Protein AF-A0AAW3NHK0-F1 (afdb_monomer_lite)

InterPro domains:
  IPR030392 Intramolecular chaperone auto-processing domain [PF13884] (50-101)
  IPR030392 Intramolecular chaperone auto-processing domain [PS51688] (50-139)

Secondary structure (DSSP, 8-state):
--S--EEEEE-TTSSSEEEEEE-TTS-EEEEETTT---EE---S--PPP--GGG--S------HHHHHTT---EEEE-TTT--EEEE--HHHHHHH-GGGEEE-STT--EEE-GGGGHHHHHHHHHHHHHHHHHHHHHHH-

Foldseek 3Di:
DPQWDKDKDADPVRPWMWIWTQHPVRFTWIDGPVVVDTDGDDDPDDDDDDDPVPDDPDDQPQCLQVLVVQWDWDWDQDPVHRDIDIDTDLVSCCVRPVVQWDQDDPVRDIDGNPVVNVRSVVNSVVVVVVVVVVVVVVVVD

Sequence (141 aa):
MATDARIGLASYNFTAAVQMRCSLNMQLDVVDVAAGLWAKVAASAFNVTSDRAFKNDIRPLSDGLDKVLKLAGVYYSDANTGKASIGVIAQDVQDVFPEVVNVIDAEGHLAVDYSKLVGPLIESIKSLAVRVSELEANIAA

Structure (mmCIF, N/CA/C/O backbone):
data_AF-A0AAW3NHK0-F1
#
_entry.id   AF-A0AAW3NHK0-F1
#
loop_
_atom_site.group_PDB
_atom_site.id
_atom_site.type_symbol
_atom_site.label_atom_id
_atom_site.label_alt_id
_atom_site.label_comp_id
_atom_site.label_asym_id
_atom_site.label_entity_id
_atom_site.label_seq_id
_atom_site.pdbx_PDB_ins_code
_atom_site.Cartn_x
_atom_site.Cartn_y
_atom_site.Cartn_z
_atom_site.occupancy
_atom_site.B_iso_or_equiv
_atom_site.auth_seq_id
_atom_site.auth_comp_id
_atom_site.auth_asym_id
_atom_site.auth_atom_id
_atom_site.pdbx_PDB_model_num
ATOM 1 N N . MET A 1 1 ? 15.466 -5.270 -30.283 1.00 45.16 1 MET A N 1
ATOM 2 C CA . MET A 1 1 ? 15.079 -4.023 -29.584 1.00 45.16 1 MET A CA 1
ATOM 3 C C . MET A 1 1 ? 16.128 -3.745 -28.525 1.00 45.16 1 MET A C 1
ATOM 5 O O . MET A 1 1 ? 16.607 -4.704 -27.936 1.00 45.16 1 MET A O 1
ATOM 9 N N . ALA A 1 2 ? 16.547 -2.492 -28.337 1.00 43.31 2 ALA A N 1
ATOM 10 C CA . ALA A 1 2 ? 17.503 -2.156 -27.283 1.00 43.31 2 ALA A CA 1
ATOM 11 C C . ALA A 1 2 ? 16.857 -2.444 -25.919 1.00 43.31 2 ALA A C 1
ATOM 13 O O . ALA A 1 2 ? 15.844 -1.844 -25.582 1.00 43.31 2 ALA A O 1
ATOM 14 N N . THR A 1 3 ? 17.409 -3.396 -25.170 1.00 57.53 3 THR A N 1
ATOM 15 C CA . THR A 1 3 ? 16.877 -3.863 -23.877 1.00 57.53 3 THR A CA 1
ATOM 16 C C . THR A 1 3 ? 17.344 -3.014 -22.691 1.00 57.53 3 THR A C 1
ATOM 18 O O . THR A 1 3 ? 17.137 -3.403 -21.548 1.00 57.53 3 THR A O 1
ATOM 21 N N . ASP A 1 4 ? 18.035 -1.897 -22.943 1.00 61.25 4 ASP A N 1
ATOM 22 C CA . ASP A 1 4 ? 18.708 -1.111 -21.907 1.00 61.25 4 ASP A CA 1
ATOM 23 C C . ASP A 1 4 ? 18.888 0.348 -22.362 1.00 61.25 4 ASP A C 1
ATOM 25 O O . ASP A 1 4 ? 19.894 0.719 -22.971 1.00 61.25 4 ASP A O 1
ATOM 29 N N . ALA A 1 5 ? 17.862 1.168 -22.124 1.00 67.00 5 ALA A N 1
ATOM 30 C CA . ALA A 1 5 ? 17.934 2.615 -22.298 1.00 67.00 5 ALA A CA 1
ATOM 31 C C . ALA A 1 5 ? 18.373 3.261 -20.976 1.00 67.00 5 ALA A C 1
ATOM 33 O O . ALA A 1 5 ? 17.764 3.025 -19.930 1.00 67.00 5 ALA A O 1
ATOM 34 N N . ARG A 1 6 ? 19.426 4.083 -21.024 1.00 72.31 6 ARG A N 1
ATOM 35 C CA . ARG A 1 6 ? 20.029 4.716 -19.843 1.00 72.31 6 ARG A CA 1
ATOM 36 C C . ARG A 1 6 ? 20.110 6.224 -20.015 1.00 72.31 6 ARG A C 1
ATOM 38 O O . ARG A 1 6 ? 20.437 6.707 -21.097 1.00 72.31 6 ARG A O 1
ATOM 45 N N . ILE A 1 7 ? 19.883 6.954 -18.928 1.00 76.44 7 ILE A N 1
ATOM 46 C CA . ILE A 1 7 ? 20.177 8.388 -18.828 1.00 76.44 7 ILE A CA 1
ATOM 47 C C . ILE A 1 7 ? 21.291 8.549 -17.793 1.00 76.44 7 ILE A C 1
ATOM 49 O O . ILE A 1 7 ? 21.185 8.031 -16.681 1.00 76.44 7 ILE A O 1
ATOM 53 N N . GLY A 1 8 ? 22.377 9.224 -18.176 1.00 73.25 8 GLY A N 1
ATOM 54 C CA . GLY A 1 8 ? 23.535 9.470 -17.320 1.00 73.25 8 GLY A CA 1
ATOM 55 C C . GLY A 1 8 ? 23.776 10.962 -17.125 1.00 73.25 8 GLY A C 1
ATOM 56 O O . GLY A 1 8 ? 23.777 11.718 -18.094 1.00 73.25 8 GLY A O 1
ATOM 57 N N . LEU A 1 9 ? 24.007 11.371 -15.880 1.00 74.12 9 LEU A N 1
ATOM 58 C CA . LEU A 1 9 ? 24.437 12.718 -15.516 1.00 74.12 9 LEU A CA 1
ATOM 59 C C . LEU A 1 9 ? 25.808 12.602 -14.853 1.00 74.12 9 LEU A C 1
ATOM 61 O O . LEU A 1 9 ? 25.944 11.889 -13.861 1.00 74.12 9 LEU A O 1
ATOM 65 N N . ALA A 1 10 ? 26.819 13.274 -15.402 1.00 76.19 10 ALA A N 1
ATOM 66 C CA . ALA A 1 10 ? 28.175 13.291 -14.858 1.00 76.19 10 ALA A CA 1
ATOM 67 C C . ALA A 1 10 ? 28.551 14.701 -14.392 1.00 76.19 10 AL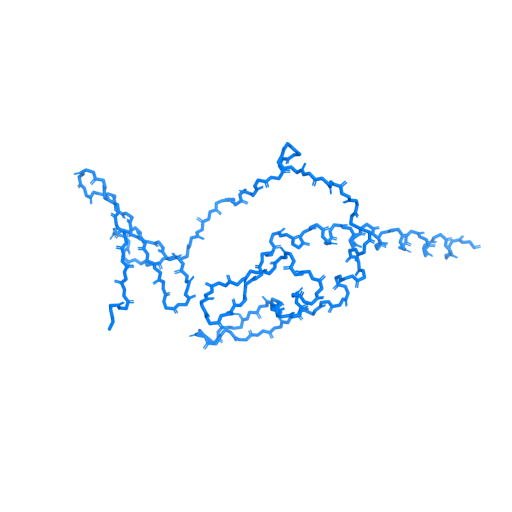A A C 1
ATOM 69 O O . ALA A 1 10 ? 28.181 15.693 -15.023 1.00 76.19 10 ALA A O 1
ATOM 70 N N . SER A 1 11 ? 29.308 14.790 -13.299 1.00 73.00 11 SER A N 1
ATOM 71 C CA . SER A 1 11 ? 29.977 16.020 -12.893 1.00 73.00 11 SER A CA 1
ATOM 72 C C . SER A 1 11 ? 30.971 16.455 -13.971 1.00 73.00 11 SER A C 1
ATOM 74 O O . SER A 1 11 ? 31.484 15.636 -14.733 1.00 73.00 11 SER A O 1
ATOM 76 N N . TYR A 1 12 ? 31.283 17.751 -14.011 1.00 63.09 12 TYR A N 1
ATOM 77 C CA . TYR A 1 12 ? 32.196 18.355 -14.992 1.00 63.09 12 TYR A CA 1
ATOM 78 C C . TYR A 1 12 ? 33.562 17.640 -15.112 1.00 63.09 12 TYR A C 1
ATOM 80 O O . TYR A 1 12 ? 34.178 17.638 -16.172 1.00 63.09 12 TYR A O 1
ATOM 88 N N . ASN A 1 13 ? 34.026 17.009 -14.033 1.00 71.88 13 ASN A N 1
ATOM 89 C CA . ASN A 1 13 ? 35.285 16.266 -13.937 1.00 71.88 13 ASN A CA 1
ATOM 90 C C . ASN A 1 13 ? 35.109 14.731 -13.921 1.00 71.88 13 ASN A C 1
ATOM 92 O O . ASN A 1 13 ? 36.063 14.025 -13.610 1.00 71.88 13 ASN A O 1
ATOM 96 N N . PHE A 1 14 ? 33.908 14.219 -14.214 1.00 65.62 14 PHE A N 1
ATOM 97 C CA . PHE A 1 14 ? 33.566 12.789 -14.251 1.00 65.62 14 PHE A CA 1
ATOM 98 C C . PHE A 1 14 ? 33.781 12.015 -12.935 1.00 65.62 14 PHE A C 1
ATOM 100 O O . PHE A 1 14 ? 33.765 10.787 -12.938 1.00 65.62 14 PHE A O 1
ATOM 107 N N . THR A 1 15 ? 33.960 12.701 -11.800 1.00 61.50 15 THR A N 1
ATOM 108 C CA . THR A 1 15 ? 34.177 12.054 -10.493 1.00 61.50 15 THR A CA 1
ATOM 109 C C . THR A 1 15 ? 32.889 11.663 -9.777 1.00 61.50 15 THR A C 1
ATOM 111 O O . THR A 1 15 ? 32.940 10.865 -8.851 1.00 61.50 15 THR A O 1
ATOM 114 N N . ALA A 1 16 ? 31.747 12.229 -10.170 1.00 60.66 16 ALA A N 1
ATOM 115 C CA . ALA A 1 16 ? 30.434 11.818 -9.690 1.00 60.66 16 ALA A CA 1
ATOM 116 C C . ALA A 1 16 ? 29.527 11.634 -10.900 1.00 60.66 16 ALA A C 1
ATOM 118 O O . ALA A 1 16 ? 29.240 12.598 -11.609 1.00 60.66 16 ALA A O 1
ATOM 119 N N . ALA A 1 17 ? 29.097 10.405 -11.162 1.00 70.19 17 ALA A N 1
ATOM 120 C CA . ALA A 1 17 ? 28.139 10.144 -12.219 1.00 70.19 17 ALA A CA 1
ATOM 121 C C . ALA A 1 17 ? 27.010 9.269 -11.690 1.00 70.19 17 ALA A C 1
ATOM 123 O O . ALA A 1 17 ? 27.241 8.243 -11.054 1.00 70.19 17 ALA A O 1
ATOM 124 N N . VAL A 1 18 ? 25.785 9.704 -11.962 1.00 75.62 18 VAL A N 1
ATOM 125 C CA . VAL A 1 18 ? 24.568 8.958 -11.666 1.00 75.62 18 VAL A CA 1
ATOM 126 C C . VAL A 1 18 ? 24.039 8.439 -12.987 1.00 75.62 18 VAL A C 1
ATOM 128 O O . VAL A 1 18 ? 23.816 9.218 -13.917 1.00 75.62 18 VAL A O 1
ATOM 131 N N . GLN A 1 19 ? 23.837 7.129 -13.080 1.00 76.06 19 GLN A N 1
ATOM 132 C CA . GLN A 1 19 ? 23.057 6.551 -14.167 1.00 76.06 19 GLN A CA 1
ATOM 133 C C . GLN A 1 19 ? 21.727 6.049 -13.625 1.00 76.06 19 GLN A C 1
ATOM 135 O O . GLN A 1 19 ? 21.643 5.513 -12.520 1.00 76.06 19 GLN A O 1
ATOM 140 N N . MET A 1 20 ? 20.694 6.231 -14.435 1.00 80.12 20 MET A N 1
ATOM 141 C CA . MET A 1 20 ? 19.355 5.718 -14.198 1.00 80.12 20 MET A CA 1
ATOM 142 C C . MET A 1 20 ? 18.988 4.788 -15.347 1.00 80.12 20 MET A C 1
ATOM 144 O O . MET A 1 20 ? 19.243 5.110 -16.515 1.00 80.12 20 MET A O 1
ATOM 148 N N . ARG A 1 21 ? 18.383 3.647 -15.020 1.00 75.25 21 ARG A N 1
ATOM 149 C CA . ARG A 1 21 ? 17.811 2.729 -16.010 1.00 75.25 21 ARG A CA 1
ATOM 150 C C . ARG A 1 21 ? 16.444 2.240 -15.556 1.00 75.25 21 ARG A C 1
ATOM 152 O O . ARG A 1 21 ? 16.187 2.124 -14.358 1.00 75.25 21 ARG A O 1
ATOM 159 N N . CYS A 1 22 ? 15.610 1.887 -16.525 1.00 70.81 22 CYS A N 1
ATOM 160 C CA . CYS A 1 22 ? 14.443 1.053 -16.281 1.00 70.81 22 CYS A CA 1
ATOM 161 C C . CYS A 1 22 ? 14.872 -0.414 -16.401 1.00 70.81 22 CYS A C 1
ATOM 163 O O . CYS A 1 22 ? 15.354 -0.842 -17.450 1.00 70.81 22 CYS A O 1
ATOM 165 N N . SER A 1 23 ? 14.765 -1.163 -15.308 1.00 69.44 23 SER A N 1
ATOM 166 C CA . SER A 1 23 ? 15.042 -2.599 -15.276 1.00 69.44 23 SER A CA 1
ATOM 167 C C . SER A 1 23 ? 13.927 -3.392 -15.967 1.00 69.44 23 SER A C 1
ATOM 169 O O . SER A 1 23 ? 12.805 -2.906 -16.107 1.00 69.44 23 SER A O 1
ATOM 171 N N . LEU A 1 24 ? 14.204 -4.651 -16.325 1.00 65.25 24 LEU A N 1
ATOM 172 C CA . LEU A 1 24 ? 13.250 -5.582 -16.956 1.00 65.25 24 LEU A CA 1
ATOM 173 C C . LEU A 1 24 ? 11.940 -5.764 -16.162 1.00 65.25 24 LEU A C 1
ATOM 175 O O . LEU A 1 24 ? 10.941 -6.187 -16.727 1.00 65.25 24 LEU A O 1
ATOM 179 N N . ASN A 1 25 ? 11.933 -5.398 -14.877 1.00 66.06 25 ASN A N 1
ATOM 180 C CA . ASN A 1 25 ? 10.781 -5.500 -13.978 1.00 66.06 25 ASN A CA 1
ATOM 181 C C . ASN A 1 25 ? 10.118 -4.140 -13.686 1.00 66.06 25 ASN A C 1
ATOM 183 O O . ASN A 1 25 ? 9.563 -3.961 -12.604 1.00 66.06 25 ASN A O 1
ATOM 187 N N . MET A 1 26 ? 10.244 -3.157 -14.587 1.00 67.12 26 MET A N 1
ATOM 188 C CA . MET A 1 26 ? 9.700 -1.796 -14.413 1.00 67.12 26 MET A CA 1
ATOM 189 C C . MET A 1 26 ? 10.236 -1.063 -13.167 1.00 67.12 26 MET A C 1
ATOM 191 O O . MET A 1 26 ? 9.599 -0.159 -12.630 1.00 67.12 26 MET A O 1
ATOM 195 N N . GLN A 1 27 ? 11.416 -1.452 -12.678 1.00 70.31 27 GLN A N 1
ATOM 196 C CA . GLN A 1 27 ? 12.062 -0.809 -11.532 1.00 70.31 27 GLN A CA 1
ATOM 197 C C . GLN A 1 27 ? 13.013 0.283 -12.016 1.00 70.31 27 GLN A C 1
ATOM 199 O O . GLN A 1 27 ? 13.817 0.051 -12.921 1.00 70.31 27 GLN A O 1
ATOM 204 N N . LEU A 1 28 ? 12.935 1.460 -11.392 1.00 76.50 28 LEU A N 1
ATOM 205 C CA . LEU A 1 28 ? 13.961 2.486 -11.528 1.00 76.50 28 LEU A CA 1
ATOM 206 C C . LEU A 1 28 ? 15.149 2.095 -10.650 1.00 76.50 28 LEU A C 1
ATOM 208 O O . LEU A 1 28 ? 15.080 2.185 -9.421 1.00 76.50 28 LEU A O 1
ATOM 212 N N . ASP A 1 29 ? 16.230 1.681 -11.299 1.00 75.00 29 ASP A N 1
ATOM 213 C CA . ASP A 1 29 ? 17.503 1.469 -10.631 1.00 75.00 29 ASP A CA 1
ATOM 214 C C . ASP A 1 29 ? 18.367 2.722 -10.783 1.00 75.00 29 ASP A C 1
ATOM 216 O O . ASP A 1 29 ? 18.424 3.335 -11.856 1.00 75.00 29 ASP A O 1
ATOM 220 N N . VAL A 1 30 ? 19.099 3.057 -9.724 1.00 76.56 30 VAL A N 1
ATOM 221 C CA . VAL A 1 30 ? 20.122 4.104 -9.741 1.00 76.56 30 VAL A CA 1
ATOM 222 C C . VAL A 1 30 ? 21.469 3.466 -9.431 1.00 76.56 30 VAL A C 1
ATOM 224 O O . VAL A 1 30 ? 21.570 2.599 -8.562 1.00 76.56 30 VAL A O 1
ATOM 227 N N . VAL A 1 31 ? 22.508 3.874 -10.153 1.00 75.56 31 V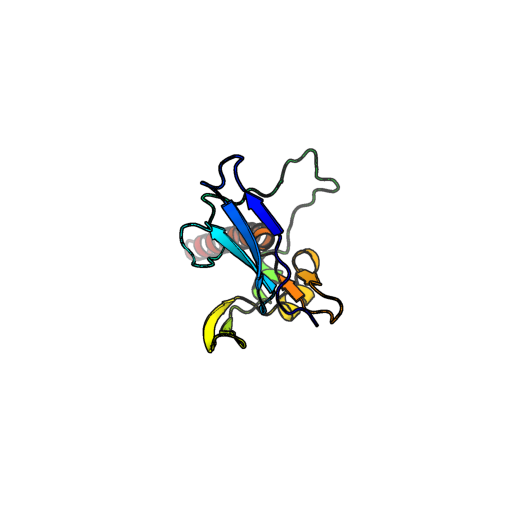AL A N 1
ATOM 228 C CA . VAL A 1 31 ? 23.891 3.486 -9.865 1.00 75.56 31 VAL A CA 1
ATOM 229 C C . VAL A 1 31 ? 24.753 4.732 -9.741 1.00 75.56 31 VAL A C 1
ATOM 231 O O . VAL A 1 31 ? 24.702 5.627 -10.590 1.00 75.56 31 VAL A O 1
ATOM 234 N N . ASP A 1 32 ? 25.555 4.769 -8.679 1.00 70.62 32 ASP A N 1
ATOM 235 C CA . ASP A 1 32 ? 26.775 5.564 -8.667 1.00 70.62 32 ASP A CA 1
ATOM 236 C C . ASP A 1 32 ? 27.789 4.835 -9.550 1.00 70.62 32 ASP A C 1
ATOM 238 O O . ASP A 1 32 ? 28.157 3.689 -9.275 1.00 70.62 32 ASP A O 1
ATOM 242 N N . VAL A 1 33 ? 28.216 5.477 -10.636 1.00 63.78 33 VAL A N 1
ATOM 243 C CA . VAL A 1 33 ? 29.136 4.891 -11.620 1.00 63.78 33 VAL A CA 1
ATOM 244 C C . VAL A 1 33 ? 30.442 4.414 -10.971 1.00 63.78 33 VAL A C 1
ATOM 246 O O . VAL A 1 33 ? 31.032 3.457 -11.468 1.00 63.78 33 VAL A O 1
ATOM 249 N N . ALA A 1 34 ? 30.862 4.993 -9.839 1.00 64.81 34 ALA A N 1
ATOM 250 C CA . ALA A 1 34 ? 32.024 4.517 -9.087 1.00 64.81 34 ALA A CA 1
ATOM 251 C C . ALA A 1 34 ? 31.776 3.181 -8.355 1.00 64.81 34 ALA A C 1
ATOM 253 O O . ALA A 1 34 ? 32.708 2.401 -8.165 1.00 64.81 34 ALA A O 1
ATOM 254 N N . ALA A 1 35 ? 30.531 2.898 -7.958 1.00 65.88 35 ALA A N 1
ATOM 255 C CA . ALA A 1 35 ? 30.152 1.700 -7.208 1.00 65.88 35 ALA A CA 1
ATOM 256 C C . ALA A 1 35 ? 29.841 0.487 -8.104 1.00 65.88 35 ALA A C 1
ATOM 258 O O . ALA A 1 35 ? 29.882 -0.648 -7.633 1.00 65.88 35 ALA A O 1
ATOM 259 N N . GLY A 1 36 ? 29.503 0.705 -9.381 1.00 66.19 36 GLY A N 1
ATOM 260 C CA . GLY A 1 36 ? 29.286 -0.363 -10.368 1.00 66.19 36 GLY A CA 1
ATOM 261 C C . GLY A 1 36 ? 28.099 -1.302 -10.091 1.00 66.19 36 GLY A C 1
ATOM 262 O O . GLY A 1 36 ? 27.923 -2.286 -10.810 1.00 66.19 36 GLY A O 1
ATOM 263 N N . LEU A 1 37 ? 27.274 -1.012 -9.078 1.00 72.38 37 LEU A N 1
ATOM 264 C CA . LEU A 1 37 ? 26.131 -1.825 -8.661 1.00 72.38 37 LEU A CA 1
ATOM 265 C C . LEU A 1 37 ? 24.840 -1.002 -8.694 1.00 72.38 37 LEU A C 1
ATOM 267 O O . LEU A 1 37 ? 24.708 0.006 -8.004 1.00 72.38 37 LEU A O 1
ATOM 271 N N . TRP A 1 38 ? 23.877 -1.464 -9.487 1.00 73.12 38 TRP A N 1
ATOM 272 C CA . TRP A 1 38 ? 22.528 -0.906 -9.542 1.00 73.12 38 TRP A CA 1
ATOM 273 C C . TRP A 1 38 ? 21.765 -1.220 -8.256 1.00 73.12 38 TRP A C 1
ATOM 275 O O . TRP A 1 38 ? 21.728 -2.374 -7.824 1.00 73.12 38 TRP A O 1
ATOM 285 N N . ALA A 1 39 ? 21.137 -0.205 -7.669 1.00 71.62 39 ALA A N 1
ATOM 286 C CA . ALA A 1 39 ? 20.342 -0.340 -6.458 1.00 71.62 39 ALA A CA 1
ATOM 287 C C . ALA A 1 39 ? 18.954 0.285 -6.627 1.00 71.62 39 ALA A C 1
ATOM 289 O O . ALA A 1 39 ? 18.756 1.228 -7.398 1.00 71.62 39 ALA A O 1
ATOM 290 N N . LYS A 1 40 ? 17.996 -0.232 -5.849 1.00 76.44 40 LYS A N 1
ATOM 291 C CA . LYS A 1 40 ? 16.680 0.393 -5.696 1.00 76.44 40 LYS A CA 1
ATOM 292 C C . LYS A 1 40 ? 16.846 1.771 -5.061 1.00 76.44 40 LYS A C 1
ATOM 294 O O . LYS A 1 40 ? 17.694 1.955 -4.188 1.00 76.44 40 LYS A O 1
ATOM 299 N N . VAL A 1 41 ? 15.995 2.715 -5.452 1.00 80.12 41 VAL A N 1
ATOM 300 C CA . VAL A 1 41 ? 15.960 4.043 -4.832 1.00 80.12 41 VAL A CA 1
ATOM 301 C C . VAL A 1 41 ? 15.580 3.908 -3.357 1.00 80.12 41 VAL A C 1
ATOM 303 O O . VAL A 1 41 ? 14.474 3.483 -3.027 1.00 80.12 41 VAL A O 1
ATOM 306 N N . ALA A 1 42 ? 16.498 4.291 -2.475 1.00 75.81 42 ALA A N 1
ATOM 307 C CA . ALA A 1 42 ? 16.241 4.468 -1.055 1.00 75.81 42 ALA A CA 1
ATOM 308 C C . ALA A 1 42 ? 16.292 5.965 -0.735 1.00 75.81 42 ALA A C 1
ATOM 310 O O . ALA A 1 42 ? 17.245 6.651 -1.101 1.00 75.81 42 ALA A O 1
ATOM 311 N N . ALA A 1 43 ? 15.267 6.468 -0.057 1.00 79.25 43 ALA A N 1
ATOM 312 C CA . ALA A 1 43 ? 15.194 7.847 0.408 1.00 79.25 43 ALA A CA 1
ATOM 313 C C . ALA A 1 43 ? 14.861 7.854 1.901 1.00 79.25 43 ALA A C 1
ATOM 315 O O . ALA A 1 43 ? 14.199 6.943 2.396 1.00 79.25 43 ALA A O 1
ATOM 316 N N . SER A 1 44 ? 15.295 8.891 2.619 1.00 83.88 44 SER A N 1
ATOM 317 C CA . SER A 1 44 ? 14.930 9.073 4.029 1.00 83.88 44 SER A CA 1
ATOM 318 C C . SER A 1 44 ? 13.431 9.332 4.217 1.00 83.88 44 SER A C 1
ATOM 320 O O . SER A 1 44 ? 12.883 8.985 5.259 1.00 83.88 44 SER A O 1
ATOM 322 N N . ALA A 1 45 ? 12.769 9.919 3.215 1.00 82.31 45 ALA A N 1
ATOM 323 C CA . ALA A 1 45 ? 11.325 10.116 3.177 1.00 82.31 45 ALA A CA 1
ATOM 324 C C . ALA A 1 45 ? 10.814 10.305 1.739 1.00 82.31 45 ALA A C 1
ATOM 326 O O . ALA A 1 45 ? 11.507 10.879 0.897 1.00 82.31 45 ALA A O 1
ATOM 327 N N . PHE A 1 46 ? 9.566 9.897 1.497 1.00 87.19 46 PHE A N 1
ATOM 328 C CA . PHE A 1 46 ? 8.783 10.259 0.313 1.00 87.19 46 PHE A CA 1
ATOM 329 C C . PHE A 1 46 ? 7.598 11.122 0.759 1.00 87.19 46 PHE A C 1
ATOM 331 O O . PHE A 1 46 ? 6.650 10.617 1.355 1.00 87.19 46 PHE A O 1
ATOM 338 N N . ASN A 1 47 ? 7.660 12.429 0.500 1.00 89.81 47 ASN A N 1
ATOM 339 C CA . ASN A 1 47 ? 6.582 13.355 0.846 1.00 89.81 47 ASN A CA 1
ATOM 340 C C . ASN A 1 47 ? 5.622 13.508 -0.336 1.00 89.81 47 ASN A C 1
ATOM 342 O O . ASN A 1 47 ? 6.031 13.946 -1.410 1.00 89.81 47 ASN A O 1
ATOM 346 N N . VAL A 1 48 ? 4.347 13.178 -0.123 1.00 90.75 48 VAL A N 1
ATOM 347 C CA . VAL A 1 48 ? 3.274 13.355 -1.113 1.00 90.75 48 VAL A CA 1
ATOM 348 C C . VAL A 1 48 ? 2.462 14.600 -0.755 1.00 90.75 48 VAL A C 1
ATOM 350 O O . VAL A 1 48 ? 2.024 14.761 0.386 1.00 90.75 48 VAL A O 1
ATOM 353 N N . THR A 1 49 ? 2.257 15.498 -1.720 1.00 92.69 49 THR A N 1
ATOM 354 C CA . THR A 1 49 ? 1.515 16.750 -1.521 1.00 92.69 49 THR A CA 1
ATOM 355 C C . THR A 1 49 ? 0.082 16.482 -1.044 1.00 92.69 49 THR A C 1
ATOM 357 O O . THR A 1 49 ? -0.678 15.778 -1.701 1.00 92.69 49 THR A O 1
ATOM 360 N N . SER A 1 50 ? -0.300 17.063 0.099 1.00 93.56 50 SER A N 1
ATOM 361 C CA . SER A 1 50 ? -1.603 16.833 0.758 1.00 93.56 50 SER A CA 1
ATOM 362 C C . SER A 1 50 ? -2.233 18.122 1.321 1.00 93.56 50 SER A C 1
ATOM 364 O O . SER A 1 50 ? -3.156 18.067 2.140 1.00 93.56 50 SER A O 1
ATOM 366 N N . ASP A 1 51 ? -1.753 19.290 0.887 1.00 97.12 51 ASP A N 1
ATOM 367 C CA . ASP A 1 51 ? -2.248 20.592 1.347 1.00 97.12 51 ASP A CA 1
ATOM 368 C C . ASP A 1 51 ? -3.743 20.779 1.027 1.00 97.12 51 ASP A C 1
ATOM 370 O O . ASP A 1 51 ? -4.232 20.347 -0.021 1.00 97.12 51 ASP A O 1
ATOM 374 N N . ARG A 1 52 ? -4.475 21.443 1.929 1.00 96.56 52 ARG A N 1
ATOM 375 C CA . ARG A 1 52 ? -5.891 21.780 1.743 1.00 96.56 52 ARG A CA 1
ATOM 376 C C . ARG A 1 52 ? -6.102 22.659 0.509 1.00 96.56 52 ARG A C 1
ATOM 378 O O . ARG A 1 52 ? -7.113 22.487 -0.159 1.00 96.56 52 ARG A O 1
ATOM 385 N N . ALA A 1 53 ? -5.167 23.555 0.191 1.00 97.06 53 ALA A N 1
ATOM 386 C CA . ALA A 1 53 ? -5.272 24.451 -0.961 1.00 97.06 53 ALA A CA 1
ATOM 387 C C . ALA A 1 53 ? -5.337 23.708 -2.309 1.00 97.06 53 ALA A C 1
ATOM 389 O O . ALA A 1 53 ? -5.845 24.251 -3.286 1.00 97.06 53 ALA A O 1
ATOM 390 N N . PHE A 1 54 ? -4.860 22.460 -2.360 1.00 95.81 54 PHE A N 1
ATOM 391 C CA . PHE A 1 54 ? -4.881 21.618 -3.559 1.00 95.81 54 PHE A CA 1
ATOM 392 C C . PHE A 1 54 ? -6.025 20.594 -3.558 1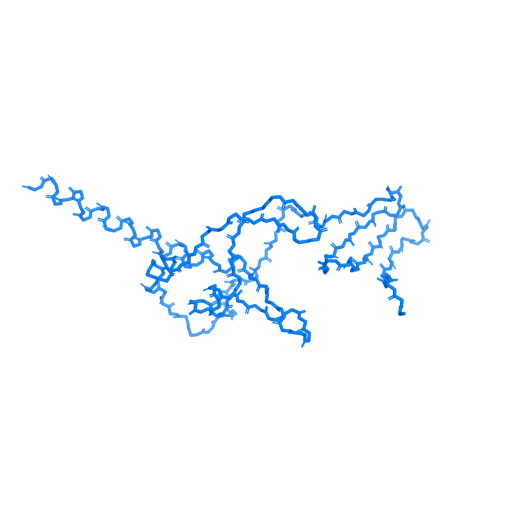.00 95.81 54 PHE A C 1
ATOM 394 O O . PHE A 1 54 ? -6.020 19.665 -4.365 1.00 95.81 54 PHE A O 1
ATOM 401 N N . LYS A 1 55 ? -7.000 20.731 -2.650 1.00 95.88 55 LYS A N 1
ATOM 402 C CA . LYS A 1 55 ? -8.132 19.810 -2.506 1.00 95.88 55 LYS A CA 1
ATOM 403 C C . LYS A 1 55 ? -9.450 20.556 -2.666 1.00 95.88 55 LYS A C 1
ATOM 405 O O . LYS A 1 55 ? -9.695 21.553 -1.997 1.00 95.88 55 LYS A O 1
ATOM 410 N N . ASN A 1 56 ? -10.320 20.012 -3.506 1.00 96.44 56 ASN A N 1
ATOM 411 C CA . ASN A 1 56 ? -11.700 20.457 -3.671 1.00 96.44 56 ASN A CA 1
ATOM 412 C C . ASN A 1 56 ? -12.645 19.315 -3.282 1.00 96.44 56 ASN A C 1
ATOM 414 O O . ASN A 1 56 ? -12.227 18.160 -3.269 1.00 96.44 56 ASN A O 1
ATOM 418 N N . ASP A 1 57 ? -13.900 19.645 -2.964 1.00 95.94 57 ASP A N 1
ATOM 419 C CA . ASP A 1 57 ? -14.946 18.664 -2.624 1.00 95.94 57 ASP A CA 1
ATOM 420 C C . ASP A 1 57 ? -14.556 17.705 -1.477 1.00 95.94 57 ASP A C 1
ATOM 422 O O . ASP A 1 57 ? -14.710 16.488 -1.552 1.00 95.94 57 ASP A O 1
ATOM 426 N N . ILE A 1 58 ? -14.003 18.261 -0.392 1.00 96.56 58 ILE A N 1
ATOM 427 C CA . ILE A 1 58 ? -13.561 17.478 0.769 1.00 96.56 58 ILE A CA 1
ATOM 428 C C . ILE A 1 58 ? -14.785 16.949 1.523 1.00 96.56 58 ILE A C 1
ATOM 430 O O . ILE A 1 58 ? -15.546 17.724 2.105 1.00 96.56 58 ILE A O 1
ATOM 434 N N . ARG A 1 59 ? -14.934 15.622 1.562 1.00 95.38 59 ARG A N 1
ATOM 435 C CA . ARG A 1 59 ? -16.009 14.919 2.274 1.00 95.38 59 ARG A CA 1
ATOM 436 C C . ARG A 1 59 ? -15.432 13.889 3.253 1.00 95.38 59 ARG A C 1
ATOM 438 O O . ARG A 1 59 ? -14.346 13.368 2.997 1.00 95.38 59 ARG A O 1
ATOM 445 N N . PRO A 1 60 ? -16.126 13.580 4.363 1.00 93.44 60 PRO A N 1
ATOM 446 C CA . PRO A 1 60 ? -15.722 12.499 5.258 1.00 93.44 60 PRO A CA 1
ATOM 447 C C . PRO A 1 60 ? -15.743 11.135 4.556 1.00 93.44 60 PRO A C 1
ATOM 449 O O . PRO A 1 60 ? -16.683 10.832 3.821 1.00 93.44 60 PRO A O 1
ATOM 452 N N . LEU A 1 61 ? -14.744 10.295 4.836 1.00 93.12 61 LEU A N 1
ATOM 453 C CA . LEU A 1 61 ? -14.711 8.897 4.407 1.00 93.12 61 LEU A CA 1
ATOM 454 C C . LEU A 1 61 ? -15.403 8.036 5.474 1.00 93.12 61 LEU A C 1
ATOM 456 O O . LEU A 1 61 ? -14.797 7.669 6.473 1.00 93.12 61 LEU A O 1
ATOM 460 N N . SER A 1 62 ? -16.696 7.777 5.294 1.00 89.69 62 SER A N 1
ATOM 461 C CA . SER A 1 62 ? -17.540 7.119 6.309 1.00 89.69 62 SER A CA 1
ATOM 462 C C . SER A 1 62 ? -17.563 5.591 6.214 1.00 89.69 62 SER A C 1
ATOM 464 O O . SER A 1 62 ? -17.916 4.926 7.181 1.00 89.69 62 SER A O 1
ATOM 466 N N . ASP A 1 63 ? -17.151 5.030 5.080 1.00 91.00 63 ASP A N 1
ATOM 467 C CA . ASP A 1 63 ? -17.209 3.603 4.748 1.00 91.00 63 ASP A CA 1
ATOM 468 C C . ASP A 1 63 ? -15.832 2.915 4.810 1.00 91.00 63 ASP A C 1
ATOM 470 O O . ASP A 1 63 ? -15.644 1.835 4.248 1.00 91.00 63 ASP A O 1
ATOM 474 N N . GLY A 1 64 ? -14.861 3.536 5.495 1.00 91.31 64 GLY A N 1
ATOM 475 C CA . GLY A 1 64 ? -13.478 3.060 5.572 1.00 91.31 64 GLY A CA 1
ATOM 476 C C . GLY A 1 64 ? -13.374 1.610 6.047 1.00 91.31 64 GLY A C 1
ATOM 477 O O . GLY A 1 64 ? -12.785 0.789 5.344 1.00 91.31 64 GLY A O 1
ATOM 478 N N . LEU A 1 65 ? -13.998 1.281 7.187 1.00 95.88 65 LEU A N 1
ATOM 479 C CA . LEU A 1 65 ? -13.964 -0.073 7.752 1.00 95.88 65 LEU A CA 1
ATOM 480 C C . LEU A 1 65 ? -14.616 -1.097 6.818 1.00 95.88 65 LEU A C 1
ATOM 482 O O . LEU A 1 65 ? -14.006 -2.116 6.504 1.00 95.88 65 LEU A O 1
ATOM 486 N N . ASP A 1 66 ? -15.829 -0.813 6.345 1.00 96.00 66 ASP A N 1
ATOM 487 C CA . ASP A 1 66 ? -16.604 -1.733 5.506 1.00 96.00 66 ASP A CA 1
ATOM 488 C C . ASP A 1 66 ? -15.899 -2.048 4.187 1.00 96.00 66 ASP A C 1
ATOM 490 O O . ASP A 1 66 ? -15.979 -3.169 3.684 1.00 96.00 66 ASP A O 1
ATOM 494 N N . LYS A 1 67 ? -15.198 -1.066 3.618 1.00 95.25 67 LYS A N 1
ATOM 495 C CA . LYS A 1 67 ? -14.384 -1.261 2.421 1.00 95.25 67 LYS A CA 1
ATOM 496 C C . LYS A 1 67 ? -13.098 -2.024 2.720 1.00 95.25 67 LYS A C 1
ATOM 498 O O . LYS A 1 67 ? -12.806 -2.990 2.023 1.00 95.25 67 LYS A O 1
ATOM 503 N N . VAL A 1 68 ? -12.352 -1.657 3.763 1.00 96.25 68 VAL A N 1
ATOM 504 C CA . VAL A 1 68 ? -11.107 -2.358 4.132 1.00 96.25 68 VAL A CA 1
ATOM 505 C C . VAL A 1 68 ? -11.367 -3.832 4.456 1.00 96.25 68 VAL A C 1
ATOM 507 O O . VAL A 1 68 ? -10.573 -4.679 4.061 1.00 96.25 68 VAL A O 1
ATOM 510 N N . LEU A 1 69 ? -12.499 -4.164 5.083 1.00 96.94 69 LEU A N 1
ATOM 511 C CA . LEU A 1 69 ? -12.891 -5.550 5.372 1.00 96.94 69 LEU A CA 1
ATOM 512 C C . LEU A 1 69 ? -13.137 -6.413 4.122 1.00 96.94 69 LEU A C 1
ATOM 514 O O . LEU A 1 69 ? -13.163 -7.636 4.237 1.00 96.94 69 LEU A O 1
ATOM 518 N N . LYS A 1 70 ? -13.315 -5.809 2.940 1.00 96.81 70 LYS A N 1
ATOM 519 C CA . LYS A 1 70 ? -13.437 -6.534 1.663 1.00 96.81 70 LYS A CA 1
ATOM 520 C C . LYS A 1 70 ? -12.084 -6.871 1.039 1.00 96.81 70 LYS A C 1
ATOM 522 O O . LYS A 1 70 ? -12.041 -7.656 0.098 1.00 96.81 70 LYS A O 1
ATOM 527 N N . LEU A 1 71 ? -10.998 -6.275 1.529 1.00 96.69 71 LEU A N 1
ATOM 528 C CA . LEU A 1 71 ? -9.655 -6.511 1.013 1.00 96.69 71 LEU A CA 1
ATOM 529 C C . LEU A 1 71 ? -9.003 -7.710 1.704 1.00 96.69 71 LEU A C 1
ATOM 531 O O . LEU A 1 71 ? -9.165 -7.923 2.905 1.00 96.69 71 LEU A O 1
ATOM 535 N N . ALA A 1 72 ? -8.190 -8.447 0.949 1.00 95.69 72 ALA A N 1
ATOM 536 C CA . ALA A 1 72 ? -7.380 -9.539 1.467 1.00 95.69 72 ALA A CA 1
ATOM 537 C C . ALA A 1 72 ? -5.889 -9.180 1.425 1.00 95.69 72 ALA A C 1
ATOM 539 O O . ALA A 1 72 ? -5.337 -8.847 0.375 1.00 95.69 72 ALA A O 1
ATOM 540 N N . GLY A 1 73 ? -5.221 -9.295 2.574 1.00 96.56 73 GLY A N 1
ATOM 541 C CA . GLY A 1 73 ? -3.763 -9.372 2.614 1.00 96.56 73 GLY A CA 1
ATOM 542 C C . GLY A 1 73 ? -3.313 -10.756 2.152 1.00 96.56 73 GLY A C 1
ATOM 543 O O . GLY A 1 73 ? -3.792 -11.764 2.670 1.00 96.56 73 GLY A O 1
ATOM 544 N N . VAL A 1 74 ? -2.395 -10.811 1.189 1.00 97.81 74 VAL A N 1
ATOM 545 C CA . VAL A 1 74 ? -1.930 -12.061 0.577 1.00 97.81 74 VAL A CA 1
ATOM 546 C C . VAL A 1 74 ? -0.422 -12.232 0.726 1.00 97.81 74 VAL A C 1
ATOM 548 O O . VAL A 1 74 ? 0.345 -11.270 0.656 1.00 97.81 74 VAL A O 1
ATOM 551 N N . TYR A 1 75 ? 0.005 -13.483 0.889 1.00 97.88 75 TYR A N 1
ATOM 552 C CA . TYR A 1 75 ? 1.382 -13.897 0.635 1.00 97.88 75 TYR A CA 1
ATOM 553 C C . TYR A 1 75 ? 1.492 -14.326 -0.825 1.00 97.88 75 TYR A C 1
ATOM 555 O O . TYR A 1 75 ? 0.630 -15.051 -1.321 1.00 97.88 75 TYR A O 1
ATOM 563 N N . TYR A 1 76 ? 2.554 -13.919 -1.508 1.00 96.19 76 TYR A N 1
ATOM 564 C CA . TYR A 1 76 ? 2.809 -14.321 -2.888 1.00 96.19 76 TYR A CA 1
ATOM 565 C C . TYR A 1 76 ? 4.303 -14.516 -3.141 1.00 96.19 76 TYR A C 1
ATOM 567 O O . TYR A 1 76 ? 5.149 -14.107 -2.345 1.00 96.19 76 TYR A O 1
ATOM 575 N N . SER A 1 77 ? 4.629 -15.167 -4.254 1.00 96.62 77 SER A N 1
ATOM 576 C CA . SER A 1 77 ? 5.989 -15.238 -4.783 1.00 96.62 77 SER A CA 1
ATOM 577 C C . SER A 1 77 ? 6.069 -14.326 -6.000 1.00 96.62 77 SER A C 1
ATOM 579 O O . SER A 1 77 ? 5.236 -14.426 -6.901 1.00 96.62 77 SER A O 1
ATOM 581 N N . ASP A 1 78 ? 7.025 -13.401 -6.007 1.00 90.12 78 ASP A N 1
ATOM 582 C CA . ASP A 1 78 ? 7.246 -12.511 -7.144 1.00 90.12 78 ASP A CA 1
ATOM 583 C C . ASP A 1 78 ? 7.628 -13.336 -8.383 1.00 90.12 78 ASP A C 1
ATOM 585 O O . ASP A 1 78 ? 8.598 -14.093 -8.358 1.00 90.12 78 ASP A O 1
ATOM 589 N N . ALA A 1 79 ? 6.868 -13.193 -9.471 1.00 88.81 79 ALA A N 1
ATOM 590 C CA . ALA A 1 79 ? 7.010 -14.041 -10.656 1.00 88.81 79 ALA A CA 1
ATOM 591 C C . ALA A 1 79 ? 8.381 -13.914 -11.348 1.00 88.81 79 ALA A C 1
ATOM 593 O O . ALA A 1 79 ? 8.810 -14.842 -12.030 1.00 88.81 79 ALA A O 1
ATOM 594 N N . ASN A 1 80 ? 9.085 -12.793 -11.155 1.00 84.44 80 ASN A N 1
ATOM 595 C CA . ASN A 1 80 ? 10.375 -12.530 -11.792 1.00 84.44 80 ASN A CA 1
ATOM 596 C C . ASN A 1 80 ? 11.560 -12.973 -10.924 1.00 84.44 80 ASN A C 1
ATOM 598 O O . ASN A 1 80 ? 12.624 -13.307 -11.441 1.00 84.44 80 ASN A O 1
ATOM 602 N N . THR A 1 81 ? 11.410 -12.945 -9.600 1.00 87.75 81 THR A N 1
ATOM 603 C CA . THR A 1 81 ? 12.504 -13.179 -8.645 1.00 87.75 81 THR A CA 1
ATOM 604 C C . THR A 1 81 ? 12.316 -14.424 -7.782 1.00 87.75 81 THR A C 1
ATOM 606 O O . THR A 1 81 ? 13.257 -14.828 -7.099 1.00 87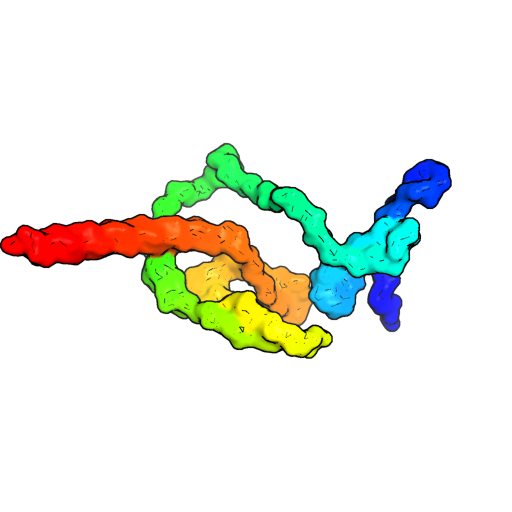.75 81 THR A O 1
ATOM 609 N N . GLY A 1 82 ? 11.120 -15.016 -7.766 1.00 92.44 82 GLY A N 1
ATOM 610 C CA . GLY A 1 82 ? 10.739 -16.149 -6.918 1.00 92.44 82 GLY A CA 1
ATOM 611 C C . GLY A 1 82 ? 10.674 -15.821 -5.422 1.00 92.44 82 GLY A C 1
ATOM 612 O O . GLY A 1 82 ? 10.427 -16.704 -4.596 1.00 92.44 82 GLY A O 1
ATOM 613 N N . LYS A 1 83 ? 10.910 -14.563 -5.034 1.00 93.50 83 LYS A N 1
ATOM 614 C CA . LYS A 1 83 ? 10.993 -14.165 -3.628 1.00 93.50 83 LYS A CA 1
ATOM 615 C C . LYS A 1 83 ? 9.607 -14.100 -3.006 1.00 93.50 83 LYS A C 1
ATOM 617 O O . LYS A 1 83 ? 8.703 -13.474 -3.554 1.00 93.50 83 LYS A O 1
ATOM 622 N N . ALA A 1 84 ? 9.473 -14.700 -1.826 1.00 96.38 84 ALA A N 1
ATOM 623 C CA . ALA A 1 84 ? 8.283 -14.544 -1.003 1.00 96.38 84 ALA A CA 1
ATOM 624 C C . ALA A 1 84 ? 8.092 -13.068 -0.625 1.00 96.38 84 ALA A C 1
ATOM 626 O O . ALA A 1 84 ? 9.050 -12.371 -0.285 1.00 96.38 84 ALA A O 1
ATOM 627 N N . SER A 1 85 ? 6.858 -12.596 -0.719 1.00 95.12 85 SER A N 1
ATOM 628 C CA . SER A 1 85 ? 6.445 -11.223 -0.445 1.00 95.12 85 SER A CA 1
ATOM 629 C C . SER A 1 85 ? 5.022 -11.202 0.114 1.00 95.12 85 SER A C 1
ATOM 631 O O . SER A 1 85 ? 4.306 -12.203 0.078 1.00 95.12 85 SER A O 1
ATOM 633 N N . ILE A 1 86 ? 4.630 -10.054 0.663 1.00 96.88 86 ILE A N 1
ATOM 634 C CA . ILE A 1 86 ? 3.300 -9.803 1.225 1.00 96.88 86 ILE A CA 1
ATOM 635 C C . ILE A 1 86 ? 2.740 -8.560 0.544 1.00 96.88 86 ILE A C 1
ATOM 637 O O . ILE A 1 86 ? 3.488 -7.622 0.262 1.00 96.88 86 ILE A O 1
ATOM 641 N N . GLY A 1 87 ? 1.441 -8.542 0.274 1.00 96.31 87 GLY A N 1
ATOM 642 C CA . GLY A 1 87 ? 0.782 -7.380 -0.302 1.00 96.31 87 GLY A CA 1
ATOM 643 C C . GLY A 1 87 ? -0.709 -7.597 -0.488 1.00 96.31 87 GLY A C 1
ATOM 644 O O . GLY A 1 87 ? -1.340 -8.332 0.269 1.00 96.31 87 GLY A O 1
ATOM 645 N N . VAL A 1 88 ? -1.248 -6.945 -1.509 1.00 97.19 88 VAL A N 1
ATOM 646 C CA . VAL A 1 88 ? -2.643 -7.042 -1.950 1.00 97.19 88 VAL A CA 1
ATOM 647 C C . VAL A 1 88 ? -2.681 -7.290 -3.456 1.00 97.19 88 VAL A C 1
ATOM 649 O O . VAL A 1 88 ? -1.727 -6.961 -4.166 1.00 97.19 88 VAL A O 1
ATOM 652 N N . ILE A 1 89 ? -3.781 -7.855 -3.948 1.00 97.06 89 ILE A N 1
ATOM 653 C CA . ILE A 1 89 ? -4.033 -8.003 -5.385 1.00 97.06 89 ILE A CA 1
ATOM 654 C C . ILE A 1 89 ? -4.628 -6.691 -5.902 1.00 97.06 89 ILE A C 1
ATOM 656 O O . ILE A 1 89 ? -5.608 -6.189 -5.357 1.00 97.06 89 ILE A O 1
ATOM 660 N N . ALA A 1 90 ? -4.026 -6.109 -6.943 1.00 97.56 90 ALA A N 1
ATOM 661 C CA . ALA A 1 90 ? -4.429 -4.795 -7.444 1.00 97.56 90 ALA A CA 1
ATOM 662 C C . ALA A 1 90 ? -5.873 -4.776 -7.976 1.00 97.56 90 ALA A C 1
ATOM 664 O O . ALA A 1 90 ? -6.553 -3.765 -7.838 1.00 97.56 90 ALA A O 1
ATOM 665 N N . GLN A 1 91 ? -6.342 -5.889 -8.543 1.00 97.94 91 GLN A N 1
ATOM 666 C CA . GLN A 1 91 ? -7.711 -6.059 -9.033 1.00 97.94 91 GLN A CA 1
ATOM 667 C C . GLN A 1 91 ? -8.725 -6.030 -7.880 1.00 97.94 91 GLN A C 1
ATOM 669 O O . GLN A 1 91 ? -9.666 -5.246 -7.923 1.00 97.94 91 GLN A O 1
ATOM 674 N N . ASP A 1 92 ? -8.470 -6.773 -6.798 1.00 97.62 92 ASP A N 1
ATOM 675 C CA . ASP A 1 92 ? -9.326 -6.761 -5.602 1.00 97.62 92 ASP A CA 1
ATOM 676 C C . ASP A 1 92 ? -9.394 -5.360 -4.974 1.00 97.62 92 ASP A C 1
ATOM 678 O O . ASP A 1 92 ? -10.442 -4.912 -4.511 1.00 97.62 92 ASP A O 1
ATOM 682 N N . VAL A 1 93 ? -8.268 -4.635 -4.975 1.00 97.81 93 VAL A N 1
ATOM 683 C CA . VAL A 1 93 ? -8.238 -3.240 -4.520 1.00 97.81 93 VAL A CA 1
ATOM 684 C C . VAL A 1 93 ? -9.029 -2.338 -5.461 1.00 97.81 93 VAL A C 1
ATOM 686 O O . VAL A 1 93 ? -9.732 -1.458 -4.978 1.00 97.81 93 VAL A O 1
ATOM 689 N N . GLN A 1 94 ? -8.953 -2.544 -6.776 1.00 97.69 94 GLN A N 1
ATOM 690 C CA . GLN A 1 94 ? -9.666 -1.735 -7.766 1.00 97.69 94 GLN A CA 1
ATOM 691 C C . GLN A 1 94 ? -11.188 -1.825 -7.605 1.00 97.69 94 GLN A C 1
ATOM 693 O O . GLN A 1 94 ? -11.867 -0.812 -7.764 1.00 97.69 94 GLN A O 1
ATOM 698 N N . ASP A 1 95 ? -11.716 -2.991 -7.231 1.00 97.12 95 ASP A N 1
ATOM 699 C CA . ASP A 1 95 ? -13.153 -3.186 -6.995 1.00 97.12 95 ASP A CA 1
ATOM 700 C C . ASP A 1 95 ? -13.682 -2.389 -5.787 1.00 97.12 95 ASP A C 1
ATOM 702 O O . ASP A 1 95 ? -14.875 -2.086 -5.695 1.00 97.12 95 ASP A O 1
ATOM 706 N N . VAL A 1 96 ? -12.801 -2.038 -4.846 1.00 96.31 96 VAL A N 1
ATOM 707 C CA . VAL A 1 96 ? -13.166 -1.396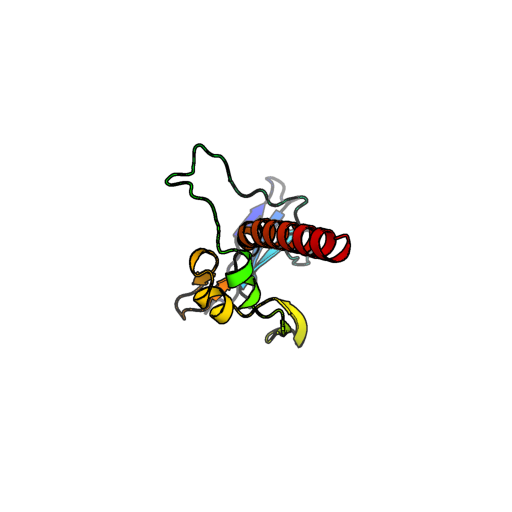 -3.573 1.00 96.31 96 VAL A CA 1
ATOM 708 C C . VAL A 1 96 ? -12.739 0.076 -3.514 1.00 96.31 96 VAL A C 1
ATOM 710 O O . VAL A 1 96 ? -13.501 0.924 -3.041 1.00 96.31 96 VAL A O 1
ATOM 713 N N . PHE A 1 97 ? -11.528 0.365 -3.985 1.00 96.44 97 PHE A N 1
ATOM 714 C CA . PHE A 1 97 ? -10.859 1.665 -4.011 1.00 96.44 97 PHE A CA 1
ATOM 715 C C . PHE A 1 97 ? -10.225 1.900 -5.396 1.00 96.44 97 PHE A C 1
ATOM 717 O O . PHE A 1 97 ? -8.996 1.919 -5.529 1.00 96.44 97 PHE A O 1
ATOM 724 N N . PRO A 1 98 ? -11.023 2.081 -6.461 1.00 96.50 98 PRO A N 1
ATOM 725 C CA . PRO A 1 98 ? -10.483 2.309 -7.802 1.00 96.50 98 PRO A CA 1
ATOM 726 C C . PRO A 1 98 ? -9.536 3.522 -7.865 1.00 96.50 98 PRO A C 1
ATOM 728 O O . PRO A 1 98 ? -8.597 3.531 -8.654 1.00 96.50 98 PRO A O 1
ATOM 731 N N . GLU A 1 99 ? -9.719 4.520 -6.996 1.00 94.81 99 GLU A N 1
ATOM 732 C CA . GLU A 1 99 ? -8.905 5.738 -6.909 1.00 94.81 99 GLU A CA 1
ATOM 733 C C . GLU A 1 99 ? -7.452 5.532 -6.442 1.00 94.81 99 GLU A C 1
ATOM 735 O O . GLU A 1 99 ? -6.623 6.445 -6.575 1.00 94.81 99 GLU A O 1
ATOM 740 N N . VAL A 1 100 ? -7.128 4.362 -5.877 1.00 96.00 100 VAL A N 1
ATOM 741 C CA . VAL A 1 100 ? -5.757 4.028 -5.454 1.00 96.00 100 VAL A CA 1
ATOM 742 C C . VAL A 1 100 ? -5.029 3.135 -6.455 1.00 96.00 100 VAL A C 1
ATOM 744 O O . VAL A 1 100 ? -3.849 2.852 -6.256 1.00 96.00 100 VAL A O 1
ATOM 747 N N . VAL A 1 101 ? -5.694 2.703 -7.529 1.00 97.38 101 VAL A N 1
ATOM 748 C CA . VAL A 1 101 ? -5.124 1.800 -8.534 1.00 97.38 101 VAL A CA 1
ATOM 749 C C . VAL A 1 101 ? -4.855 2.556 -9.830 1.00 97.38 101 VAL A C 1
ATOM 751 O O . VAL A 1 101 ? -5.701 3.294 -10.325 1.00 97.38 101 VAL A O 1
ATOM 754 N N . ASN A 1 102 ? -3.666 2.362 -10.395 1.00 96.50 102 ASN A N 1
ATOM 755 C CA . ASN A 1 102 ? -3.243 2.992 -11.642 1.00 96.50 102 ASN A CA 1
ATOM 756 C C . ASN A 1 102 ? -2.897 1.931 -12.685 1.00 96.50 102 ASN A C 1
ATOM 758 O O . ASN A 1 102 ? -2.317 0.901 -12.345 1.00 96.50 102 ASN A O 1
ATOM 762 N N . VAL A 1 103 ? -3.198 2.215 -13.951 1.00 94.94 103 VAL A N 1
ATOM 763 C CA . VAL A 1 103 ? -2.694 1.439 -15.091 1.00 94.94 103 VAL A CA 1
ATOM 764 C C . VAL A 1 103 ? -1.261 1.882 -15.383 1.00 94.94 103 VAL A C 1
ATOM 766 O O . VAL A 1 103 ? -1.012 3.084 -15.491 1.00 94.94 103 VAL A O 1
ATOM 769 N N . ILE A 1 104 ? -0.323 0.938 -15.477 1.00 91.38 104 ILE A N 1
ATOM 770 C CA . ILE A 1 104 ? 1.117 1.241 -15.578 1.00 91.38 104 ILE A CA 1
ATOM 771 C C . ILE A 1 104 ? 1.737 0.979 -16.952 1.00 91.38 104 ILE A C 1
ATOM 773 O O . ILE A 1 104 ? 2.871 1.395 -17.185 1.00 91.38 104 ILE A O 1
ATOM 777 N N . ASP A 1 105 ? 1.007 0.354 -17.873 1.00 88.56 105 ASP A N 1
ATOM 778 C CA . ASP A 1 105 ? 1.464 0.094 -19.239 1.00 88.56 105 ASP A CA 1
ATOM 779 C C . ASP A 1 105 ? 0.302 -0.025 -20.242 1.00 88.56 105 ASP A C 1
ATOM 781 O O . ASP A 1 105 ? -0.869 0.142 -19.892 1.00 88.56 105 ASP A O 1
ATOM 785 N N . ALA A 1 106 ? 0.634 -0.241 -21.519 1.00 90.00 106 ALA A N 1
ATOM 786 C CA . ALA A 1 106 ? -0.344 -0.330 -22.605 1.00 90.00 106 ALA A CA 1
ATOM 787 C C . ALA A 1 106 ? -1.138 -1.646 -22.573 1.00 90.00 106 ALA A C 1
ATOM 789 O O . ALA A 1 106 ? -2.235 -1.726 -23.126 1.00 90.00 106 ALA A O 1
ATOM 790 N N . GLU A 1 107 ? -0.583 -2.664 -21.923 1.00 92.19 107 GLU A N 1
ATOM 791 C CA . GLU A 1 107 ? -1.169 -3.983 -21.727 1.00 92.19 107 GLU A CA 1
ATOM 792 C C . GLU A 1 107 ? -2.240 -3.987 -20.625 1.00 92.19 107 GLU A C 1
ATOM 794 O O . GLU A 1 107 ? -3.044 -4.917 -20.552 1.00 92.19 107 GLU A O 1
ATOM 799 N N . GLY A 1 108 ? -2.300 -2.932 -19.808 1.00 92.62 108 GLY A N 1
ATOM 800 C CA . GLY A 1 108 ? -3.334 -2.749 -18.796 1.00 92.62 108 GLY A CA 1
ATOM 801 C C . GLY A 1 108 ? -2.965 -3.305 -17.422 1.00 92.62 108 GLY A C 1
ATOM 802 O O . GLY A 1 108 ? -3.860 -3.518 -16.601 1.00 92.62 108 GLY A O 1
ATOM 803 N N . HIS A 1 109 ? -1.680 -3.549 -17.139 1.00 93.81 109 HIS A N 1
ATOM 804 C CA . HIS A 1 109 ? -1.268 -3.985 -15.808 1.00 93.81 109 HIS A CA 1
ATOM 805 C C . HIS A 1 109 ? -1.545 -2.894 -14.768 1.00 93.81 109 HIS A C 1
ATOM 807 O O . HIS A 1 109 ? -1.486 -1.694 -15.049 1.00 93.81 109 HIS A O 1
ATOM 813 N N . LEU A 1 110 ? -1.858 -3.326 -13.547 1.00 96.62 110 LEU A N 1
ATOM 814 C CA . LEU A 1 110 ? -2.311 -2.457 -12.465 1.00 96.62 110 LEU A CA 1
ATOM 815 C C . LEU A 1 110 ? -1.252 -2.344 -11.364 1.00 96.62 110 LEU A C 1
ATOM 817 O O . LEU A 1 110 ? -0.634 -3.337 -10.982 1.00 96.62 110 LEU A O 1
ATOM 821 N N . ALA A 1 111 ? -1.102 -1.148 -10.799 1.00 95.38 111 ALA A N 1
ATOM 822 C CA . ALA A 1 111 ? -0.299 -0.887 -9.609 1.00 95.38 111 ALA A CA 1
ATOM 823 C C . ALA A 1 111 ? -1.109 -0.157 -8.537 1.00 95.38 111 ALA A C 1
ATOM 825 O O . ALA A 1 111 ? -1.919 0.720 -8.838 1.00 95.38 111 ALA A O 1
ATOM 826 N N . VAL A 1 112 ? -0.845 -0.490 -7.274 1.00 96.94 112 VAL A N 1
ATOM 827 C CA . VAL A 1 112 ? -1.503 0.113 -6.108 1.00 96.94 112 VAL A CA 1
ATOM 828 C C . VAL A 1 112 ? -0.639 1.231 -5.531 1.00 96.94 112 VAL A C 1
ATOM 830 O O . VAL A 1 112 ? 0.526 1.021 -5.191 1.00 96.94 112 VAL A O 1
ATOM 833 N N . ASP A 1 113 ? -1.229 2.408 -5.350 1.00 95.31 113 ASP A N 1
ATOM 834 C CA . ASP A 1 113 ? -0.667 3.491 -4.549 1.00 95.31 113 ASP A CA 1
ATOM 835 C C . ASP A 1 113 ? -0.956 3.241 -3.062 1.00 95.31 113 ASP A C 1
ATOM 837 O O . ASP A 1 113 ? -1.936 3.723 -2.486 1.00 95.31 113 ASP A O 1
ATOM 841 N N . TYR A 1 114 ? -0.074 2.464 -2.429 1.00 94.38 114 TYR A N 1
ATOM 842 C CA . TYR A 1 114 ? -0.186 2.101 -1.014 1.00 94.38 114 TYR A CA 1
ATOM 843 C C . TYR A 1 114 ? -0.285 3.315 -0.080 1.00 94.38 114 TYR A C 1
ATOM 845 O O . TYR A 1 114 ? -0.889 3.210 0.987 1.00 94.38 114 TYR A O 1
ATOM 853 N N . SER A 1 115 ? 0.268 4.474 -0.463 1.00 94.75 115 SER A N 1
ATOM 854 C CA . SER A 1 115 ? 0.231 5.674 0.380 1.00 94.75 115 SER A CA 1
ATOM 855 C C . SER A 1 115 ? -1.194 6.201 0.574 1.00 94.75 115 SER A C 1
ATOM 857 O O . SER A 1 115 ? -1.534 6.709 1.645 1.00 94.75 115 SER A O 1
ATOM 859 N N . LYS A 1 116 ? -2.067 6.010 -0.422 1.00 95.06 116 LYS A N 1
ATOM 860 C CA . LYS A 1 116 ? -3.462 6.458 -0.373 1.00 95.06 116 LYS A CA 1
ATOM 861 C C . LYS A 1 116 ? -4.359 5.561 0.480 1.00 95.06 116 LYS A C 1
ATOM 863 O O . LYS A 1 116 ? -5.372 6.042 0.983 1.00 95.06 116 LYS A O 1
ATOM 868 N N . LEU A 1 117 ? -3.967 4.307 0.730 1.00 95.69 117 LEU A N 1
ATOM 869 C CA . LEU A 1 117 ? -4.699 3.400 1.627 1.00 95.69 117 LEU A CA 1
ATOM 870 C C . LEU A 1 117 ? -4.680 3.864 3.094 1.00 95.69 117 LEU A C 1
ATOM 872 O O . LEU A 1 117 ? -5.529 3.450 3.880 1.00 95.69 117 LEU A O 1
ATOM 876 N N . VAL A 1 118 ? -3.770 4.770 3.469 1.00 95.94 118 VAL A N 1
ATOM 877 C CA . VAL A 1 118 ? -3.688 5.321 4.832 1.00 95.94 118 VAL A CA 1
ATOM 878 C C . VAL A 1 118 ? -4.987 6.023 5.249 1.00 95.94 118 VAL A C 1
ATOM 880 O O . VAL A 1 118 ? -5.401 5.888 6.398 1.00 95.94 118 VAL A O 1
ATOM 883 N N . GLY A 1 119 ? -5.664 6.729 4.335 1.00 95.69 119 GLY A N 1
ATOM 884 C CA . GLY A 1 119 ? -6.940 7.401 4.624 1.00 95.69 119 GLY A CA 1
ATOM 885 C C . GLY A 1 119 ? -8.034 6.427 5.093 1.00 95.69 119 GLY A C 1
ATOM 886 O O . GLY A 1 119 ? -8.516 6.566 6.219 1.00 95.69 119 GLY A O 1
ATOM 887 N N . PRO A 1 120 ? -8.385 5.407 4.284 1.00 96.38 120 PRO A N 1
ATOM 888 C CA . PRO A 1 120 ? -9.292 4.334 4.692 1.00 96.38 120 PRO A CA 1
ATOM 889 C C . PRO A 1 120 ? -8.899 3.621 5.984 1.00 96.38 120 PRO A C 1
ATOM 891 O O . PRO A 1 120 ? -9.768 3.334 6.808 1.00 96.38 120 PRO A O 1
ATOM 894 N N . LEU A 1 121 ? -7.605 3.370 6.203 1.00 96.75 121 LEU A N 1
ATOM 895 C CA . LEU A 1 121 ? -7.125 2.718 7.424 1.00 96.75 121 LEU A CA 1
ATOM 896 C C . LEU A 1 121 ? -7.347 3.580 8.678 1.00 96.75 121 LEU A C 1
ATOM 898 O O . LEU A 1 121 ? -7.765 3.048 9.705 1.00 96.75 121 LEU A O 1
ATOM 902 N N . ILE A 1 122 ? -7.132 4.899 8.602 1.00 97.50 122 ILE A N 1
ATOM 903 C CA . ILE A 1 122 ? -7.399 5.826 9.719 1.00 97.50 122 ILE A CA 1
ATOM 904 C C . ILE A 1 122 ? -8.872 5.771 10.128 1.00 97.50 122 ILE A C 1
ATOM 906 O O . ILE A 1 122 ? -9.178 5.626 11.313 1.00 97.50 122 ILE A O 1
ATOM 910 N N . GLU A 1 123 ? -9.786 5.874 9.163 1.00 97.31 123 GLU A N 1
ATOM 911 C CA . GLU A 1 123 ? -11.221 5.850 9.463 1.00 97.31 123 GLU A CA 1
ATOM 912 C C . GLU A 1 123 ? -11.677 4.462 9.927 1.00 97.31 123 GLU A C 1
ATOM 914 O O . GLU A 1 123 ? -12.469 4.364 10.860 1.00 97.31 123 GLU A O 1
ATOM 919 N N . SER A 1 124 ? -11.081 3.387 9.404 1.00 97.12 124 SER A N 1
ATOM 920 C CA . SER A 1 124 ? -11.323 2.025 9.900 1.00 97.12 124 SER A CA 1
ATOM 921 C C . SER A 1 124 ? -10.974 1.878 11.382 1.00 97.12 124 SER A C 1
ATOM 923 O O . SER A 1 124 ? -11.756 1.322 12.153 1.00 97.12 124 SER A O 1
ATOM 925 N N . ILE A 1 125 ? -9.819 2.404 11.804 1.00 97.62 125 ILE A N 1
ATOM 926 C CA . ILE A 1 125 ? -9.378 2.365 13.205 1.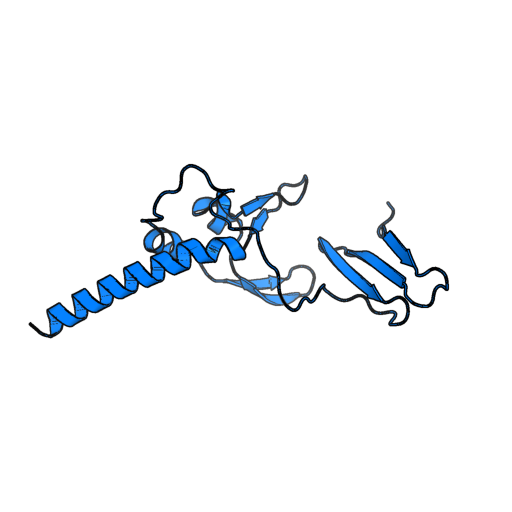00 97.62 125 ILE A CA 1
ATOM 927 C C . ILE A 1 125 ? -10.321 3.179 14.094 1.00 97.62 125 ILE A C 1
ATOM 929 O O . ILE A 1 125 ? -10.688 2.713 15.170 1.00 97.62 125 ILE A O 1
ATOM 933 N N . LYS A 1 126 ? -10.754 4.366 13.651 1.00 97.06 126 LYS A N 1
ATOM 934 C CA . LYS A 1 126 ? -11.733 5.176 14.392 1.00 97.06 126 LYS A CA 1
ATOM 935 C C . LYS A 1 126 ? -13.065 4.446 14.559 1.00 97.06 126 LYS A C 1
ATOM 937 O O . LYS A 1 126 ? -13.587 4.406 15.670 1.00 97.06 126 LYS A O 1
ATOM 942 N N . SER A 1 127 ? -13.587 3.833 13.496 1.00 96.38 127 SER A N 1
ATOM 943 C CA . SER A 1 127 ? -14.817 3.034 13.555 1.00 96.38 127 SER A CA 1
ATOM 944 C C . SER A 1 127 ? -14.681 1.847 14.512 1.00 96.38 127 SER A C 1
ATOM 946 O O . SER A 1 127 ? -15.582 1.594 15.311 1.00 96.38 127 SER A O 1
ATOM 948 N N . LEU A 1 128 ? -13.547 1.140 14.476 1.00 97.12 128 LEU A N 1
ATOM 949 C CA . LEU A 1 128 ? -13.271 0.045 15.408 1.00 97.12 128 LEU A CA 1
ATOM 950 C C . LEU A 1 128 ? -13.177 0.535 16.858 1.00 97.12 128 LEU A C 1
ATOM 952 O O . LEU A 1 128 ? -13.735 -0.111 17.738 1.00 97.12 128 LEU A O 1
ATOM 956 N N . ALA A 1 129 ? -12.530 1.676 17.110 1.00 97.56 129 ALA A N 1
ATOM 957 C CA . ALA A 1 129 ? -12.409 2.248 18.450 1.00 97.56 129 ALA A CA 1
ATOM 958 C C . ALA A 1 129 ? -13.778 2.588 19.057 1.00 97.56 129 ALA A C 1
ATOM 960 O O . ALA A 1 129 ? -14.036 2.234 20.205 1.00 97.56 129 ALA A O 1
ATOM 961 N N . VAL A 1 130 ? -14.679 3.194 18.272 1.00 96.38 130 VAL A N 1
ATOM 962 C CA . VAL A 1 130 ? -16.062 3.467 18.704 1.00 96.38 130 VAL A CA 1
ATOM 963 C C . VAL A 1 130 ? -16.770 2.170 19.091 1.00 96.38 130 VAL A C 1
ATOM 965 O O . VAL A 1 130 ? -17.304 2.066 20.193 1.00 96.38 130 VAL A O 1
ATOM 968 N N . ARG A 1 131 ? -16.706 1.150 18.229 1.00 95.75 131 ARG A N 1
ATOM 969 C CA . ARG A 1 131 ? -17.355 -0.141 18.479 1.00 95.75 131 ARG A CA 1
ATOM 970 C C . ARG A 1 131 ? -16.799 -0.846 19.719 1.00 95.75 131 ARG A C 1
ATOM 972 O O . ARG A 1 131 ? -17.559 -1.475 20.447 1.00 95.75 131 ARG A O 1
ATOM 979 N N . VAL A 1 132 ? -15.493 -0.751 19.974 1.00 97.75 132 VAL A N 1
ATOM 980 C CA . VAL A 1 132 ? -14.877 -1.292 21.196 1.00 97.75 132 VAL A CA 1
ATOM 981 C C . VAL A 1 132 ? -15.424 -0.580 22.432 1.00 97.75 132 VAL A C 1
ATOM 983 O O . VAL A 1 132 ? -15.888 -1.257 23.344 1.00 97.75 132 VAL A O 1
ATOM 986 N N . SER A 1 133 ? -15.461 0.755 22.443 1.00 97.12 133 SER A N 1
ATOM 987 C CA . SER A 1 133 ? -16.002 1.516 23.577 1.00 97.12 133 SER A CA 1
ATOM 988 C C . SER A 1 133 ? -17.478 1.212 23.851 1.00 97.12 133 SER A C 1
ATOM 990 O O . SER A 1 133 ? -17.877 1.097 25.007 1.00 97.12 133 SER A O 1
ATOM 992 N N . GLU A 1 134 ? -18.291 1.042 22.806 1.00 96.75 134 GLU A N 1
ATOM 993 C CA . GLU A 1 134 ? -19.697 0.639 22.943 1.00 96.75 134 GLU A CA 1
ATOM 994 C C . GLU A 1 134 ? -19.837 -0.758 23.562 1.00 96.75 134 GLU A C 1
ATOM 996 O O . GLU A 1 134 ? -20.663 -0.973 24.449 1.00 96.75 134 GLU A O 1
ATOM 1001 N N . LEU A 1 135 ? -19.019 -1.715 23.118 1.00 96.94 135 LEU A N 1
ATOM 1002 C CA . LEU A 1 135 ? -19.027 -3.074 23.659 1.00 96.94 135 LEU A CA 1
ATOM 1003 C C . LEU A 1 135 ? -18.571 -3.108 25.123 1.00 96.94 135 LEU A C 1
ATOM 1005 O O . LEU A 1 135 ? -19.192 -3.797 25.928 1.00 96.94 135 LEU A O 1
ATOM 1009 N N . GLU A 1 136 ? -17.538 -2.350 25.486 1.00 96.31 136 GLU A N 1
ATOM 1010 C CA . GLU A 1 136 ? -17.058 -2.246 26.869 1.00 96.31 136 GLU A CA 1
ATOM 1011 C C . GLU A 1 136 ? -18.106 -1.619 27.796 1.00 96.31 136 GLU A C 1
ATOM 1013 O O . GLU A 1 136 ? -18.329 -2.121 28.898 1.00 96.31 136 GLU A O 1
ATOM 1018 N N . ALA A 1 137 ? -18.806 -0.576 27.337 1.00 96.00 137 ALA A N 1
ATOM 1019 C CA . ALA A 1 137 ? -19.893 0.042 28.093 1.00 96.00 137 ALA A CA 1
ATOM 1020 C C . ALA A 1 137 ? -21.058 -0.931 28.338 1.00 96.00 137 ALA A C 1
ATOM 1022 O O . ALA A 1 137 ? -21.614 -0.955 29.433 1.00 96.00 137 ALA A O 1
ATOM 1023 N N . ASN A 1 138 ? -21.392 -1.766 27.349 1.00 93.56 138 ASN A N 1
ATOM 1024 C CA . ASN A 1 138 ? -22.452 -2.771 27.471 1.00 93.56 138 ASN A CA 1
ATOM 1025 C C . ASN A 1 138 ? -22.087 -3.929 28.410 1.00 93.56 138 ASN A C 1
ATOM 1027 O O . ASN A 1 138 ? -22.980 -4.532 28.992 1.00 93.56 138 ASN A O 1
ATOM 1031 N N . ILE A 1 139 ? -20.801 -4.266 28.541 1.00 92.88 139 ILE A N 1
ATOM 1032 C CA . ILE A 1 139 ? -20.329 -5.291 29.488 1.00 92.88 139 ILE A CA 1
ATOM 1033 C C . ILE A 1 139 ? -20.287 -4.738 30.923 1.00 92.88 139 ILE A C 1
ATOM 1035 O O . ILE A 1 139 ? -20.414 -5.500 31.879 1.00 92.88 139 ILE A O 1
ATOM 1039 N N . ALA A 1 140 ? -20.089 -3.426 31.082 1.00 81.44 140 ALA A N 1
ATOM 1040 C CA . ALA A 1 140 ? -20.030 -2.753 32.380 1.00 81.44 140 ALA A CA 1
ATOM 1041 C C . ALA A 1 140 ? -21.408 -2.381 32.971 1.00 81.44 140 ALA A C 1
ATOM 1043 O O . ALA A 1 140 ? -21.459 -1.944 34.124 1.00 81.44 140 ALA A O 1
ATOM 1044 N N . ALA A 1 141 ? -22.488 -2.521 32.194 1.00 64.56 141 ALA A N 1
ATOM 1045 C CA . ALA A 1 141 ? -23.877 -2.264 32.589 1.00 64.56 141 ALA A CA 1
ATOM 1046 C C . ALA A 1 141 ? -24.580 -3.542 33.072 1.00 64.56 141 ALA A C 1
ATOM 1048 O O . ALA A 1 141 ? -25.376 -3.431 34.033 1.00 64.56 141 ALA A O 1
#

Radius of gyration: 21.61 Å; chains: 1; bounding box: 59×41×62 Å

pLDDT: mean 86.83, std 12.82, range [43.31, 97.94]

Organism: NCBI:txid101571